Protein AF-A0A8I6SPN2-F1 (afdb_monomer_lite)

Structure (mmCIF, N/CA/C/O backbone):
data_AF-A0A8I6SPN2-F1
#
_entry.id   AF-A0A8I6SPN2-F1
#
loop_
_atom_site.group_PDB
_atom_site.id
_atom_site.type_symbol
_atom_site.label_atom_id
_atom_site.label_alt_id
_atom_site.label_comp_id
_atom_site.label_asym_id
_atom_site.label_entity_id
_atom_site.label_seq_id
_atom_site.pdbx_PDB_ins_code
_atom_site.Cartn_x
_atom_site.Cartn_y
_atom_site.Cartn_z
_atom_site.occupancy
_atom_site.B_iso_or_equiv
_atom_site.auth_seq_id
_atom_site.auth_comp_id
_atom_site.auth_asym_id
_atom_site.auth_atom_id
_atom_site.pdbx_PDB_model_num
ATOM 1 N N . MET A 1 1 ? -5.538 -3.769 17.948 1.00 80.44 1 MET A N 1
ATOM 2 C CA . MET A 1 1 ? -5.822 -4.109 16.538 1.00 80.44 1 MET A CA 1
ATOM 3 C C . MET A 1 1 ? -4.513 -4.413 15.854 1.00 80.44 1 MET A C 1
ATOM 5 O O . MET A 1 1 ? -3.520 -3.777 16.193 1.00 80.44 1 MET A O 1
ATOM 9 N N . THR A 1 2 ? -4.521 -5.369 14.933 1.00 86.75 2 THR A N 1
ATOM 10 C CA . THR A 1 2 ? -3.296 -5.895 14.323 1.00 86.75 2 THR A CA 1
ATOM 11 C C . THR A 1 2 ? -3.245 -5.551 12.840 1.00 86.75 2 THR A C 1
ATOM 13 O O . THR A 1 2 ? -4.268 -5.606 12.152 1.00 86.75 2 THR A O 1
ATOM 16 N N . LEU A 1 3 ? -2.051 -5.205 12.359 1.00 91.19 3 LEU A N 1
ATOM 17 C CA . LEU A 1 3 ? -1.732 -5.168 10.938 1.00 91.19 3 LEU A CA 1
ATOM 18 C C . LEU A 1 3 ? -1.062 -6.493 10.560 1.00 91.19 3 LEU A C 1
ATOM 20 O O . LEU A 1 3 ? 0.011 -6.809 11.068 1.00 91.19 3 LEU A O 1
ATOM 24 N N . TYR A 1 4 ? -1.698 -7.266 9.686 1.00 92.75 4 TYR A N 1
ATOM 25 C CA . TYR A 1 4 ? -1.117 -8.474 9.106 1.00 92.75 4 TYR A CA 1
ATOM 26 C C . TYR A 1 4 ? -0.388 -8.112 7.815 1.00 92.75 4 TYR A C 1
ATOM 28 O O . TYR A 1 4 ? -0.988 -7.508 6.931 1.00 92.75 4 TYR A O 1
ATOM 36 N N . THR A 1 5 ? 0.877 -8.493 7.682 1.00 92.94 5 THR A N 1
ATOM 37 C CA . THR A 1 5 ? 1.676 -8.188 6.488 1.00 92.94 5 THR A CA 1
ATOM 38 C C . THR A 1 5 ? 1.925 -9.454 5.678 1.00 92.94 5 THR A C 1
ATOM 40 O O . THR A 1 5 ? 2.351 -10.464 6.232 1.00 92.94 5 THR A O 1
ATOM 43 N N . PHE A 1 6 ? 1.685 -9.392 4.368 1.00 92.56 6 PHE A N 1
ATOM 44 C CA . PHE A 1 6 ? 1.820 -10.510 3.436 1.00 92.56 6 PHE A CA 1
ATOM 45 C C . PHE A 1 6 ? 2.664 -10.129 2.216 1.00 92.56 6 PHE A C 1
ATOM 47 O O . PHE A 1 6 ? 2.643 -8.984 1.758 1.00 92.56 6 PHE A O 1
ATOM 54 N N . GLY A 1 7 ? 3.345 -11.121 1.645 1.00 87.81 7 GLY A N 1
ATOM 55 C CA . GLY A 1 7 ? 4.044 -11.008 0.366 1.00 87.81 7 GLY A CA 1
ATOM 56 C C . GLY A 1 7 ? 5.527 -10.627 0.453 1.00 87.81 7 GLY A C 1
ATOM 57 O O . GLY A 1 7 ? 6.091 -10.582 1.550 1.00 87.81 7 GLY A O 1
ATOM 58 N N . PRO A 1 8 ? 6.160 -10.348 -0.703 1.00 87.62 8 PRO A N 1
ATOM 59 C CA . PRO A 1 8 ? 5.516 -10.102 -2.000 1.00 87.62 8 PRO A CA 1
ATOM 60 C C . PRO A 1 8 ? 4.969 -11.361 -2.696 1.00 87.62 8 PRO A C 1
ATOM 62 O O . PRO A 1 8 ? 5.601 -12.410 -2.669 1.00 87.62 8 PRO A O 1
ATOM 65 N N . LEU A 1 9 ? 3.774 -11.242 -3.285 1.00 89.50 9 LEU A N 1
ATOM 66 C CA . LEU A 1 9 ? 3.029 -12.312 -3.969 1.00 89.50 9 LEU A CA 1
ATOM 67 C C . LEU A 1 9 ? 2.846 -11.998 -5.459 1.00 89.50 9 LEU A C 1
ATOM 69 O O . LEU A 1 9 ? 2.871 -10.828 -5.847 1.00 89.50 9 LEU A O 1
ATOM 73 N N . ALA A 1 10 ? 2.584 -13.017 -6.280 1.00 83.69 10 ALA A N 1
ATOM 74 C CA . ALA A 1 10 ? 2.072 -12.793 -7.634 1.00 83.69 10 ALA A CA 1
ATOM 75 C C . ALA A 1 10 ? 0.611 -12.300 -7.597 1.00 83.69 10 ALA A C 1
ATOM 77 O O . ALA A 1 10 ? -0.117 -12.525 -6.625 1.00 83.69 10 ALA A O 1
ATOM 78 N N . TYR A 1 11 ? 0.136 -11.665 -8.671 1.00 77.06 11 TYR A N 1
ATOM 79 C CA . TYR A 1 11 ? -1.234 -11.142 -8.742 1.00 77.06 11 TYR A CA 1
ATOM 80 C C . TYR A 1 11 ? -2.309 -12.214 -8.479 1.00 77.06 11 TYR A C 1
ATOM 82 O O . TYR A 1 11 ? -3.193 -12.031 -7.637 1.00 77.06 11 TYR A O 1
ATOM 90 N N . ALA A 1 12 ? -2.209 -13.366 -9.149 1.00 76.56 12 ALA A N 1
ATOM 91 C CA . ALA A 1 12 ? -3.175 -14.455 -8.991 1.00 76.56 12 ALA A CA 1
ATOM 92 C C . ALA A 1 12 ? -3.238 -14.980 -7.542 1.00 76.56 12 ALA A C 1
ATOM 94 O O . ALA A 1 12 ? -4.280 -15.446 -7.075 1.00 76.56 12 ALA A O 1
ATOM 95 N N . GLU A 1 13 ? -2.128 -14.885 -6.810 1.00 85.38 13 GLU A N 1
ATOM 96 C CA . GLU A 1 13 ? -2.047 -15.239 -5.394 1.00 85.38 13 GLU A CA 1
ATOM 97 C C . GLU A 1 13 ? -2.614 -14.135 -4.500 1.00 85.38 13 GLU A C 1
ATOM 99 O O . GLU A 1 13 ? -3.271 -14.441 -3.505 1.00 85.38 13 GLU A O 1
ATOM 104 N N . CYS A 1 14 ? -2.428 -12.864 -4.870 1.00 87.69 14 CYS A N 1
ATOM 105 C CA . CYS A 1 14 ? -3.021 -11.724 -4.178 1.00 87.69 14 CYS A CA 1
ATOM 106 C C . CYS A 1 14 ? -4.549 -11.840 -4.136 1.00 87.69 14 CYS A C 1
ATOM 108 O O . CYS A 1 14 ? -5.134 -11.723 -3.061 1.00 87.69 14 CYS A O 1
ATOM 110 N N . LEU A 1 15 ? -5.198 -12.158 -5.262 1.00 84.50 15 LEU A N 1
ATOM 111 C CA . LEU A 1 15 ? -6.656 -12.306 -5.300 1.00 84.50 15 LEU A CA 1
ATOM 112 C C . LEU A 1 15 ? -7.138 -13.412 -4.348 1.00 84.50 15 LEU A C 1
ATOM 114 O O . LEU A 1 15 ? -8.039 -13.189 -3.537 1.00 84.50 15 LEU A O 1
ATOM 118 N N . LYS A 1 16 ? -6.489 -14.584 -4.384 1.00 87.56 16 LYS A N 1
ATOM 119 C CA . LYS A 1 16 ? -6.784 -15.696 -3.463 1.00 87.56 16 LYS A CA 1
ATOM 120 C C . LYS A 1 16 ? -6.577 -15.286 -2.003 1.00 87.56 16 LYS A C 1
ATOM 122 O O . LYS A 1 16 ? -7.408 -15.605 -1.151 1.00 87.56 16 LYS A O 1
ATOM 127 N N . MET A 1 17 ? -5.496 -14.559 -1.721 1.00 91.31 17 MET A N 1
ATOM 128 C CA . MET A 1 17 ? -5.184 -14.046 -0.390 1.00 91.31 17 MET A CA 1
ATOM 129 C C . MET A 1 17 ? -6.278 -13.098 0.101 1.00 91.31 17 MET A C 1
ATOM 131 O O . MET A 1 17 ? -6.810 -13.303 1.189 1.00 91.31 17 MET A O 1
ATOM 135 N N . VAL A 1 18 ? -6.674 -12.117 -0.713 1.00 90.62 18 VAL A N 1
ATOM 136 C CA . VAL A 1 18 ? -7.748 -11.169 -0.397 1.00 90.62 18 VAL A CA 1
ATOM 137 C C . VAL A 1 18 ? -9.044 -11.903 -0.062 1.00 90.62 18 VAL A C 1
ATOM 139 O O . VAL A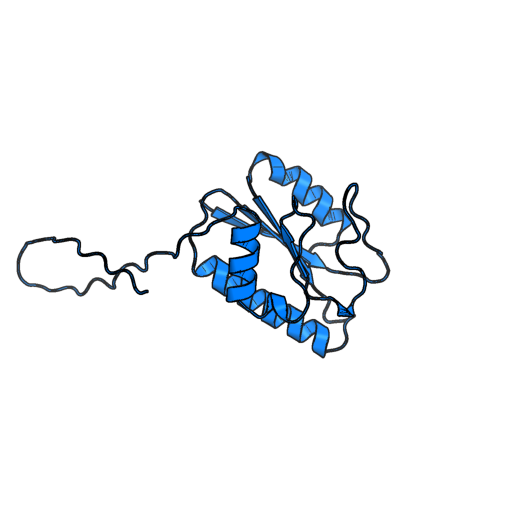 1 18 ? -9.652 -11.618 0.969 1.00 90.62 18 VAL A O 1
ATOM 142 N N . THR A 1 19 ? -9.454 -12.877 -0.879 1.00 88.81 19 THR A N 1
ATOM 143 C CA . THR A 1 19 ? -10.665 -13.671 -0.619 1.00 88.81 19 THR A CA 1
ATOM 144 C C . THR A 1 19 ? -10.571 -14.468 0.683 1.00 88.81 19 THR A C 1
ATOM 146 O O . THR A 1 19 ? -11.560 -14.573 1.406 1.00 88.81 19 THR A O 1
ATOM 149 N N . SER A 1 20 ? -9.393 -15.009 1.001 1.00 91.88 20 SER A N 1
ATOM 150 C CA . SER A 1 20 ? -9.162 -15.779 2.227 1.00 91.88 20 SER A CA 1
ATOM 151 C C . SER A 1 20 ? -9.248 -14.903 3.480 1.00 91.88 20 SER A C 1
ATOM 153 O O . SER A 1 20 ? -9.924 -15.250 4.451 1.00 91.88 20 SER A O 1
ATOM 155 N N . ILE A 1 21 ? -8.613 -13.727 3.452 1.00 92.75 21 ILE A N 1
ATOM 156 C CA . ILE A 1 21 ? -8.499 -12.864 4.633 1.00 92.75 21 ILE A CA 1
ATOM 157 C C . ILE A 1 21 ? -9.677 -11.904 4.811 1.00 92.75 21 ILE A C 1
ATOM 159 O O . ILE A 1 21 ? -9.847 -11.375 5.910 1.00 92.75 21 ILE A O 1
ATOM 163 N N . SER A 1 22 ? -10.508 -11.676 3.787 1.00 88.31 22 SER A N 1
ATOM 164 C CA . SER A 1 22 ? -11.601 -10.685 3.827 1.00 88.31 22 SER A CA 1
ATOM 165 C C . SER A 1 22 ? -12.626 -10.931 4.941 1.00 88.31 22 SER A C 1
ATOM 167 O O . SER A 1 22 ? -13.290 -9.999 5.387 1.00 88.31 22 SER A O 1
ATOM 169 N N . LYS A 1 23 ? -12.730 -12.169 5.441 1.00 87.94 23 LYS A N 1
ATOM 170 C CA . LYS A 1 23 ? -13.578 -12.525 6.591 1.00 87.94 23 LYS A CA 1
ATOM 171 C C . LYS A 1 23 ? -12.993 -12.081 7.939 1.00 87.94 23 LYS A C 1
ATOM 173 O O . LYS A 1 23 ? -13.744 -11.900 8.894 1.00 87.94 23 LYS A O 1
ATOM 178 N N . SER A 1 24 ? -11.676 -11.896 8.015 1.00 89.19 24 SER A N 1
ATOM 179 C CA . SER A 1 24 ? -10.919 -11.687 9.260 1.00 89.19 24 SER A CA 1
ATOM 180 C C . SER A 1 24 ? -10.373 -10.265 9.418 1.00 89.19 24 SER A C 1
ATOM 182 O O . SER A 1 24 ? -10.070 -9.838 10.535 1.00 89.19 24 SER A O 1
ATOM 184 N N . VAL A 1 25 ? -10.256 -9.512 8.321 1.00 93.88 25 VAL A N 1
ATOM 185 C CA . VAL A 1 25 ? -9.792 -8.116 8.326 1.00 93.88 25 VAL A CA 1
ATOM 186 C C . VAL A 1 25 ? -10.866 -7.181 7.786 1.00 93.88 25 VAL A C 1
ATOM 188 O O . VAL A 1 25 ? -11.655 -7.544 6.919 1.00 93.88 25 VAL A O 1
ATOM 191 N N . LYS A 1 26 ? -10.910 -5.953 8.305 1.00 92.19 26 LYS A N 1
ATOM 192 C CA . LYS A 1 26 ? -11.875 -4.935 7.863 1.00 92.19 26 LYS A CA 1
ATOM 193 C C . LYS A 1 26 ? -11.347 -4.097 6.709 1.00 92.19 26 LYS A C 1
ATOM 195 O O . LYS A 1 26 ? -12.145 -3.625 5.905 1.00 92.19 26 LYS A O 1
ATOM 200 N N . LYS A 1 27 ? -10.030 -3.890 6.640 1.00 93.75 27 LYS A N 1
ATOM 201 C CA . LYS A 1 27 ? -9.365 -3.127 5.579 1.00 93.75 27 LYS A CA 1
ATOM 202 C C . LYS A 1 27 ? -8.175 -3.907 5.032 1.00 93.75 27 LYS A C 1
ATOM 204 O O . LYS A 1 27 ? -7.486 -4.601 5.777 1.00 93.75 27 LYS A O 1
ATOM 209 N N . ILE A 1 28 ? -7.954 -3.784 3.728 1.00 94.81 28 ILE A N 1
ATOM 210 C CA . ILE A 1 28 ? -6.838 -4.401 3.013 1.00 94.81 28 ILE A CA 1
ATOM 211 C C . ILE A 1 28 ? -6.140 -3.296 2.230 1.00 94.81 28 ILE A C 1
ATOM 213 O O . ILE A 1 28 ? -6.786 -2.563 1.481 1.00 94.81 28 ILE A O 1
ATOM 217 N N . PHE A 1 29 ? -4.837 -3.187 2.422 1.00 95.19 29 PHE A N 1
ATOM 218 C CA . PHE A 1 29 ? -3.929 -2.303 1.714 1.00 95.19 29 PHE A CA 1
ATOM 219 C C . PHE A 1 29 ? -3.103 -3.140 0.746 1.00 95.19 29 PHE A C 1
ATOM 221 O O . PHE A 1 29 ? -2.636 -4.220 1.110 1.00 95.19 29 PHE A O 1
ATOM 228 N N . ILE A 1 30 ? -2.914 -2.641 -0.466 1.00 94.06 30 ILE A N 1
ATOM 229 C CA . ILE A 1 30 ? -2.117 -3.289 -1.498 1.00 94.06 30 ILE A CA 1
ATOM 230 C C . ILE A 1 30 ? -1.008 -2.347 -1.931 1.00 94.06 30 ILE A C 1
ATOM 232 O O . ILE A 1 30 ? -1.242 -1.163 -2.173 1.00 94.06 30 ILE A O 1
ATOM 236 N N . PHE A 1 31 ? 0.194 -2.902 -2.020 1.00 95.12 31 PHE A N 1
ATOM 237 C CA . PHE A 1 31 ? 1.381 -2.234 -2.518 1.00 95.12 31 PHE A CA 1
ATOM 238 C C . PHE A 1 31 ? 1.949 -3.008 -3.704 1.00 95.12 31 PHE A C 1
ATOM 240 O O . PHE A 1 31 ? 2.467 -4.113 -3.531 1.00 95.12 31 PHE A O 1
ATOM 247 N N . TYR A 1 32 ? 1.858 -2.422 -4.894 1.00 92.19 32 TYR A N 1
ATOM 248 C CA . TYR A 1 32 ? 2.483 -2.952 -6.098 1.00 92.19 32 TYR A CA 1
ATOM 249 C C . TYR A 1 32 ? 3.921 -2.462 -6.185 1.00 92.19 32 TYR A C 1
ATOM 251 O O . TYR A 1 32 ? 4.192 -1.260 -6.118 1.00 92.19 32 TYR A O 1
ATOM 259 N N . THR A 1 33 ? 4.833 -3.410 -6.357 1.00 91.19 33 THR A N 1
ATOM 260 C CA . THR A 1 33 ? 6.275 -3.181 -6.389 1.00 91.19 33 THR A CA 1
ATOM 261 C C . THR A 1 33 ? 6.911 -3.867 -7.588 1.00 91.19 33 THR A C 1
ATOM 263 O O . THR A 1 33 ? 6.422 -4.886 -8.078 1.00 91.19 33 THR A O 1
ATOM 266 N N . ALA A 1 34 ? 8.030 -3.316 -8.045 1.00 85.81 34 ALA A N 1
ATOM 267 C CA . ALA A 1 34 ? 8.811 -3.880 -9.135 1.00 85.81 34 ALA A CA 1
ATOM 268 C C . ALA A 1 34 ? 9.791 -4.945 -8.628 1.00 85.81 34 ALA A C 1
ATOM 270 O O . ALA A 1 34 ? 10.421 -4.742 -7.591 1.00 85.81 34 ALA A O 1
ATOM 271 N N . GLN A 1 35 ? 9.958 -6.045 -9.366 1.00 77.62 35 GLN A N 1
ATOM 272 C CA . GLN A 1 35 ? 10.995 -7.042 -9.081 1.00 77.62 35 GLN A CA 1
ATOM 273 C C . GLN A 1 35 ? 12.388 -6.490 -9.407 1.00 77.62 35 GLN A C 1
ATOM 275 O O . GLN A 1 35 ? 12.584 -5.912 -10.477 1.00 77.62 35 GLN A O 1
ATOM 280 N N . GLU A 1 36 ? 13.369 -6.722 -8.530 1.00 70.81 36 GLU A N 1
ATOM 281 C CA . GLU A 1 36 ? 14.753 -6.242 -8.697 1.00 70.81 36 GLU A CA 1
ATOM 282 C C . GLU A 1 36 ? 15.363 -6.651 -10.044 1.00 70.81 36 GLU A C 1
ATOM 284 O O . GLU A 1 36 ? 15.959 -5.834 -10.736 1.00 70.81 36 GLU A O 1
ATOM 289 N N . GLN A 1 37 ? 15.142 -7.902 -10.455 1.00 63.81 37 GLN A N 1
ATOM 290 C CA . GLN A 1 37 ? 15.720 -8.468 -11.678 1.00 63.81 37 GLN A CA 1
ATOM 291 C C . GLN A 1 37 ? 15.090 -7.926 -12.972 1.00 63.81 37 GLN A C 1
ATOM 293 O O . GLN A 1 37 ? 15.717 -7.999 -14.024 1.00 63.81 37 GLN A O 1
ATOM 298 N N . ASN A 1 38 ? 13.876 -7.372 -12.900 1.00 62.41 38 ASN A N 1
ATOM 299 C CA . ASN A 1 38 ? 13.074 -6.986 -14.067 1.00 62.41 38 ASN A CA 1
ATOM 300 C C . ASN A 1 38 ? 12.821 -5.476 -14.153 1.00 62.41 38 ASN A C 1
ATOM 302 O O . ASN A 1 38 ? 12.028 -5.029 -14.977 1.00 62.41 38 ASN A O 1
ATOM 306 N N . SER A 1 39 ? 13.464 -4.671 -13.305 1.00 61.34 39 SER A N 1
ATOM 307 C CA . SER A 1 39 ? 13.201 -3.236 -13.241 1.00 61.34 39 SER A CA 1
ATOM 308 C C . SER A 1 39 ? 14.442 -2.396 -13.498 1.00 61.34 39 SER A C 1
ATOM 310 O O . SER A 1 39 ? 15.565 -2.734 -13.131 1.00 61.34 39 SER A O 1
ATOM 312 N N . ARG A 1 40 ? 14.235 -1.249 -14.153 1.00 65.44 40 ARG A N 1
ATOM 313 C CA . ARG A 1 40 ? 15.265 -0.209 -14.253 1.00 65.44 40 ARG A CA 1
ATOM 314 C C . ARG A 1 40 ? 15.606 0.235 -12.830 1.00 65.44 40 ARG A C 1
ATOM 316 O O . ARG A 1 40 ? 14.684 0.539 -12.075 1.00 65.44 40 ARG A O 1
ATOM 323 N N . GLY A 1 41 ? 16.892 0.322 -12.484 1.00 67.88 41 GLY A N 1
ATOM 324 C CA . GLY A 1 41 ? 17.349 0.522 -11.098 1.00 67.88 41 GLY A CA 1
ATOM 325 C C . GLY A 1 41 ? 16.637 1.644 -10.323 1.00 67.88 41 GLY A C 1
ATOM 326 O O . GLY A 1 41 ? 16.353 1.485 -9.140 1.00 67.88 41 GLY A O 1
ATOM 327 N N . ASN A 1 42 ? 16.243 2.734 -10.989 1.00 80.44 42 ASN A N 1
ATOM 328 C CA . ASN A 1 42 ? 15.497 3.828 -10.354 1.00 80.44 42 ASN A CA 1
ATOM 329 C C . ASN A 1 42 ? 14.089 3.425 -9.878 1.00 80.44 42 ASN A C 1
ATOM 331 O O . ASN A 1 42 ? 13.659 3.865 -8.818 1.00 80.44 42 ASN A O 1
ATOM 335 N N . ILE A 1 43 ? 13.368 2.587 -10.630 1.00 84.50 43 ILE A N 1
ATOM 336 C CA . ILE A 1 43 ? 12.013 2.148 -10.253 1.00 84.50 43 ILE A CA 1
ATOM 337 C C . ILE A 1 43 ? 12.087 1.219 -9.041 1.00 84.50 43 ILE A C 1
ATOM 339 O O . ILE A 1 43 ? 11.302 1.369 -8.105 1.00 84.50 43 ILE A O 1
ATOM 343 N N . TYR A 1 44 ? 13.049 0.294 -9.034 1.00 86.50 44 TYR A N 1
ATOM 344 C CA . TYR A 1 44 ? 13.265 -0.598 -7.897 1.00 86.50 44 TYR A CA 1
ATOM 345 C C . TYR A 1 44 ? 13.578 0.176 -6.617 1.00 86.50 44 TYR A C 1
ATOM 347 O O . TYR A 1 44 ? 12.937 -0.046 -5.591 1.00 86.50 44 TYR A O 1
ATOM 355 N N . ASN A 1 45 ? 14.516 1.124 -6.694 1.00 89.00 45 ASN A N 1
ATOM 356 C CA . ASN A 1 45 ? 14.897 1.949 -5.551 1.00 89.00 45 ASN A CA 1
ATOM 357 C C . ASN A 1 45 ? 13.704 2.756 -5.027 1.00 89.00 45 ASN A C 1
ATOM 359 O O . ASN A 1 45 ? 13.424 2.712 -3.834 1.00 89.00 45 ASN A O 1
ATOM 363 N N . ASN A 1 46 ? 12.914 3.368 -5.916 1.00 91.62 46 ASN A N 1
ATOM 364 C CA . ASN A 1 46 ? 11.691 4.064 -5.513 1.00 91.62 46 ASN A CA 1
ATOM 365 C C . ASN A 1 46 ? 10.697 3.128 -4.808 1.00 91.62 46 ASN A C 1
ATOM 367 O O . ASN A 1 46 ? 10.083 3.519 -3.818 1.00 91.62 46 ASN A O 1
ATOM 371 N N . CYS A 1 47 ? 10.533 1.890 -5.289 1.00 92.75 47 CYS A N 1
ATOM 372 C CA . CYS A 1 47 ? 9.669 0.907 -4.632 1.00 92.75 47 CYS A CA 1
ATOM 373 C C . CYS A 1 47 ? 10.189 0.517 -3.244 1.00 92.75 47 CYS A C 1
ATOM 375 O O . CYS A 1 47 ? 9.406 0.400 -2.302 1.00 92.75 47 CYS A O 1
ATOM 377 N N . LYS A 1 48 ? 11.503 0.338 -3.103 1.00 92.44 48 LYS A N 1
ATOM 378 C CA . LYS A 1 48 ? 12.149 0.033 -1.826 1.00 92.44 48 LYS A CA 1
ATOM 379 C C . LYS A 1 48 ? 11.977 1.175 -0.818 1.00 92.44 48 LYS A C 1
ATOM 381 O O . LYS A 1 48 ? 11.573 0.923 0.317 1.00 92.44 48 LYS A O 1
ATOM 386 N N . ASP A 1 49 ? 12.212 2.412 -1.242 1.00 94.56 49 ASP A N 1
ATOM 387 C CA . ASP A 1 49 ? 12.118 3.599 -0.386 1.00 94.56 49 ASP A CA 1
ATOM 388 C C . ASP A 1 49 ? 10.667 3.893 0.019 1.00 94.56 49 ASP A C 1
ATOM 390 O O . ASP A 1 49 ? 10.373 4.186 1.182 1.00 94.56 49 ASP A O 1
ATOM 394 N N . ALA A 1 50 ? 9.725 3.734 -0.914 1.00 95.69 50 ALA A N 1
ATOM 395 C CA . ALA A 1 50 ? 8.299 3.830 -0.620 1.00 95.69 50 ALA A CA 1
ATOM 396 C C . ALA A 1 50 ? 7.840 2.752 0.364 1.00 95.69 50 ALA A C 1
ATOM 398 O O . ALA A 1 50 ? 7.075 3.043 1.282 1.00 95.69 50 ALA A O 1
ATOM 399 N N . LEU A 1 51 ? 8.312 1.511 0.207 1.00 95.44 51 LEU A N 1
ATOM 400 C CA . LEU A 1 51 ? 7.992 0.442 1.143 1.00 95.44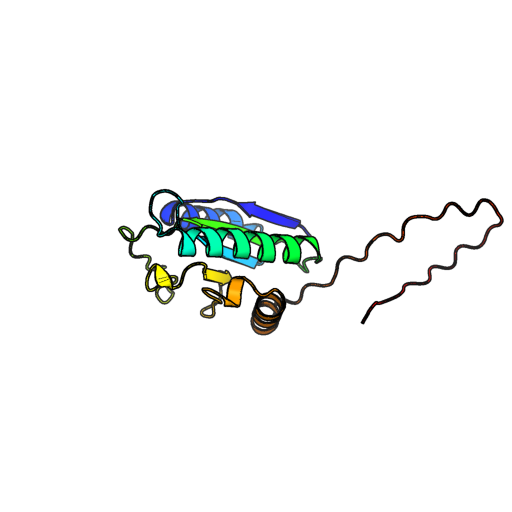 51 LEU A CA 1
ATOM 401 C C . LEU A 1 51 ? 8.475 0.787 2.558 1.00 95.44 51 LEU A C 1
ATOM 403 O O . LEU A 1 51 ? 7.696 0.628 3.496 1.00 95.44 51 LEU A O 1
ATOM 407 N N . SER A 1 52 ? 9.707 1.291 2.699 1.00 94.88 52 SER A N 1
ATOM 408 C CA . SER A 1 52 ? 10.226 1.767 3.991 1.00 94.88 52 SER A CA 1
ATOM 409 C C . SER A 1 52 ? 9.327 2.858 4.568 1.00 94.88 52 SER A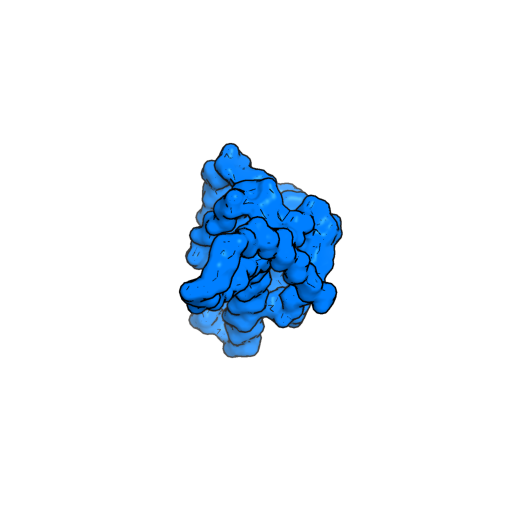 C 1
ATOM 411 O O . SER A 1 52 ? 8.862 2.739 5.694 1.00 94.88 52 SER A O 1
ATOM 413 N N . THR A 1 53 ? 8.980 3.863 3.760 1.00 94.94 53 THR A N 1
ATOM 414 C CA . THR A 1 53 ? 8.118 4.984 4.172 1.00 94.94 53 THR A CA 1
ATOM 415 C C . THR A 1 53 ? 6.747 4.512 4.670 1.00 94.94 53 THR A C 1
ATOM 417 O O . THR A 1 53 ? 6.243 4.990 5.688 1.00 94.94 53 THR A O 1
ATOM 420 N N . ILE A 1 54 ? 6.126 3.560 3.966 1.00 95.25 54 ILE A N 1
ATOM 421 C CA . ILE A 1 54 ? 4.826 2.989 4.343 1.00 95.25 54 ILE A CA 1
ATOM 422 C C . ILE A 1 54 ? 4.944 2.178 5.639 1.00 95.25 54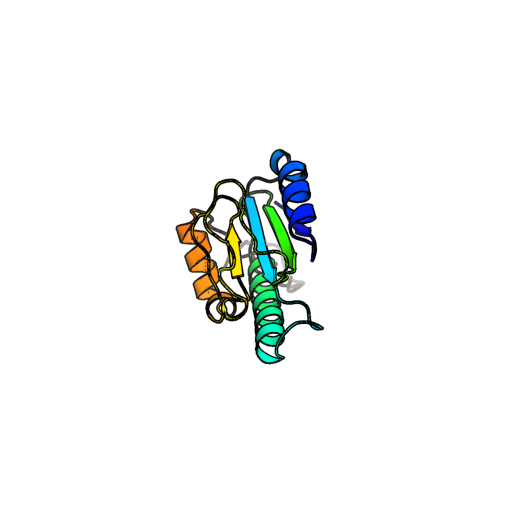 ILE A C 1
ATOM 424 O O . ILE A 1 54 ? 4.059 2.262 6.493 1.00 95.25 54 ILE A O 1
ATOM 428 N N . GLN A 1 55 ? 6.018 1.400 5.795 1.00 94.38 55 GLN A N 1
ATOM 429 C CA . GLN A 1 55 ? 6.266 0.616 7.005 1.00 94.38 55 GLN A CA 1
ATOM 430 C C . GLN A 1 55 ? 6.496 1.522 8.216 1.00 94.38 55 GLN A C 1
ATOM 432 O O . GLN A 1 55 ? 5.804 1.347 9.215 1.00 94.38 55 GLN A O 1
ATOM 437 N N . ASP A 1 56 ? 7.346 2.542 8.093 1.00 93.62 56 ASP A N 1
ATOM 438 C CA . ASP A 1 56 ? 7.603 3.521 9.154 1.00 93.62 56 ASP A CA 1
ATOM 439 C C . ASP A 1 56 ? 6.309 4.229 9.585 1.00 93.62 56 ASP A C 1
ATOM 441 O O . ASP A 1 56 ? 6.030 4.382 10.778 1.00 93.62 56 ASP A O 1
ATOM 445 N N . TYR A 1 57 ? 5.460 4.605 8.620 1.00 93.00 57 TYR A N 1
ATOM 446 C CA . TYR A 1 57 ? 4.144 5.170 8.916 1.00 93.00 57 TYR A CA 1
ATOM 447 C C . TYR A 1 57 ? 3.261 4.184 9.696 1.00 93.00 57 TYR A C 1
ATOM 449 O O . TYR A 1 57 ? 2.695 4.545 10.728 1.00 93.00 57 TYR A O 1
ATOM 457 N N . PHE A 1 58 ? 3.142 2.936 9.234 1.00 92.94 58 PHE A N 1
ATOM 458 C CA . PHE A 1 58 ? 2.330 1.913 9.897 1.00 92.94 58 PHE A CA 1
ATOM 459 C C . PHE A 1 58 ? 2.856 1.522 11.283 1.00 92.94 58 PHE A C 1
ATOM 461 O O . PHE A 1 58 ? 2.062 1.256 12.191 1.00 92.94 58 PHE A O 1
ATOM 468 N N . ASP A 1 59 ? 4.167 1.560 11.484 1.00 90.88 59 ASP A N 1
ATOM 469 C CA . ASP A 1 59 ? 4.792 1.318 12.777 1.00 90.88 59 ASP A CA 1
ATOM 470 C C . ASP A 1 59 ? 4.584 2.483 13.746 1.00 90.88 59 ASP A C 1
ATOM 472 O O . ASP A 1 59 ? 4.450 2.247 14.949 1.00 90.88 59 ASP A O 1
ATOM 476 N N . GLY A 1 60 ? 4.442 3.710 13.246 1.00 89.50 60 GLY A N 1
ATOM 477 C CA . GLY A 1 60 ? 4.134 4.899 14.042 1.00 89.50 60 GLY A CA 1
ATOM 478 C C . GLY A 1 60 ? 2.667 5.038 14.469 1.00 89.50 60 GLY A C 1
ATOM 479 O O . GLY A 1 60 ? 2.353 5.894 15.302 1.00 89.50 60 GLY A O 1
ATOM 480 N N . VAL A 1 61 ? 1.745 4.217 13.946 1.00 90.56 61 VAL A N 1
ATOM 481 C CA . VAL A 1 61 ? 0.299 4.409 14.158 1.00 90.56 61 VAL A CA 1
ATOM 482 C C . VAL A 1 61 ? -0.449 3.187 14.699 1.00 90.56 61 VAL A C 1
ATOM 484 O O . VAL A 1 61 ? -0.113 2.029 14.478 1.00 90.56 61 VAL A O 1
ATOM 487 N N . SER A 1 62 ? -1.508 3.457 15.452 1.00 91.06 62 SER A N 1
ATOM 488 C CA . SER A 1 62 ? -2.498 2.492 15.911 1.00 91.06 62 SER A CA 1
ATOM 489 C C . SER A 1 62 ? -3.666 2.427 14.933 1.00 91.06 62 SER A C 1
ATOM 491 O O . SER A 1 62 ? -4.261 3.451 14.581 1.00 91.06 62 SER A O 1
ATOM 493 N N . PHE A 1 63 ? -4.036 1.206 14.554 1.00 90.81 63 PHE A N 1
ATOM 494 C CA . PHE A 1 63 ? -5.126 0.946 13.619 1.00 90.81 63 PHE A CA 1
ATOM 495 C C . PHE A 1 63 ? -6.486 0.885 14.337 1.00 90.81 63 PHE A C 1
ATOM 497 O O . PHE A 1 63 ? -6.585 0.274 15.406 1.00 90.81 63 PHE A O 1
ATOM 504 N N . PRO A 1 64 ? -7.561 1.450 13.754 1.00 90.81 64 PRO A N 1
ATOM 505 C CA . PRO A 1 64 ? -8.911 1.378 14.320 1.00 90.81 64 PRO A CA 1
ATOM 506 C C . PRO A 1 64 ? -9.555 -0.013 14.187 1.00 90.81 64 PRO A C 1
ATOM 508 O O . PRO A 1 64 ? -10.525 -0.316 14.878 1.00 90.81 64 PRO A O 1
ATOM 511 N N . CYS A 1 65 ? -9.031 -0.877 13.317 1.00 91.50 65 CYS A N 1
ATOM 512 C CA . CYS A 1 65 ? -9.527 -2.231 13.088 1.00 91.50 65 CYS A CA 1
ATOM 513 C C . CYS A 1 65 ? -8.399 -3.161 12.617 1.00 91.50 65 CYS A C 1
ATOM 515 O O . CYS A 1 65 ? -7.300 -2.704 12.302 1.00 91.50 65 CYS A O 1
ATOM 517 N N . ASN A 1 66 ? -8.663 -4.469 12.574 1.00 94.00 66 ASN A N 1
ATOM 518 C CA . ASN A 1 66 ? -7.728 -5.421 11.978 1.00 94.00 66 ASN A CA 1
ATOM 519 C C . ASN A 1 66 ? -7.589 -5.146 10.481 1.00 94.00 66 ASN A C 1
ATOM 521 O O . ASN A 1 66 ? -8.592 -5.074 9.760 1.00 94.00 66 ASN A O 1
ATOM 525 N N . CYS A 1 67 ? -6.345 -5.008 10.037 1.00 95.31 67 CYS A N 1
ATOM 526 C CA . CYS A 1 67 ? -6.001 -4.651 8.670 1.00 95.31 67 CYS A CA 1
ATOM 527 C C . CYS A 1 67 ? -5.018 -5.658 8.083 1.00 95.31 67 CYS A C 1
ATOM 529 O O . CYS A 1 67 ? -4.262 -6.287 8.820 1.00 95.31 67 CYS A O 1
ATOM 531 N N . ALA A 1 68 ? -4.989 -5.769 6.760 1.00 96.44 68 ALA A N 1
ATOM 532 C CA . ALA A 1 68 ? -3.940 -6.481 6.044 1.00 96.44 68 ALA A CA 1
ATOM 533 C C . ALA A 1 68 ? -3.174 -5.534 5.122 1.00 96.44 68 ALA A C 1
ATOM 535 O O . ALA A 1 68 ? -3.779 -4.664 4.504 1.00 96.44 68 ALA A O 1
ATOM 536 N N . PHE A 1 69 ? -1.868 -5.729 5.003 1.00 96.25 69 PHE A N 1
ATOM 537 C CA . PHE A 1 69 ? -1.002 -5.086 4.025 1.00 96.25 69 PHE A CA 1
ATOM 538 C C . PHE A 1 69 ? -0.382 -6.163 3.141 1.00 96.25 69 PHE A C 1
ATOM 540 O O . PHE A 1 69 ? 0.331 -7.036 3.631 1.00 96.25 69 PHE A O 1
ATOM 547 N N . ILE A 1 70 ? -0.683 -6.132 1.847 1.00 95.25 70 ILE A N 1
ATOM 548 C CA . ILE A 1 70 ? -0.244 -7.137 0.880 1.00 95.25 70 ILE A CA 1
ATOM 549 C C . ILE A 1 70 ? 0.710 -6.478 -0.109 1.00 95.25 70 ILE A C 1
ATOM 551 O O . ILE A 1 70 ? 0.348 -5.524 -0.795 1.00 95.25 70 ILE A O 1
ATOM 555 N N . LYS A 1 71 ? 1.924 -7.015 -0.206 1.00 94.81 71 LYS A N 1
ATOM 556 C CA . LYS A 1 71 ? 2.890 -6.655 -1.245 1.00 94.81 71 LYS A CA 1
ATOM 557 C C . LYS A 1 71 ? 2.645 -7.527 -2.474 1.00 94.81 71 LYS A C 1
ATOM 559 O O . LYS A 1 71 ? 2.487 -8.742 -2.342 1.00 94.81 71 LYS A O 1
ATOM 564 N N . VAL A 1 72 ? 2.638 -6.925 -3.656 1.00 91.06 72 VAL A N 1
ATOM 565 C CA . VAL A 1 72 ? 2.361 -7.605 -4.926 1.00 91.06 72 VAL A CA 1
ATOM 566 C C . VAL A 1 72 ? 3.458 -7.268 -5.923 1.00 91.06 72 VAL A C 1
ATOM 568 O O . VAL A 1 72 ? 3.765 -6.095 -6.136 1.00 91.06 72 VAL A O 1
ATOM 571 N N . TRP A 1 73 ? 4.052 -8.292 -6.532 1.00 87.19 73 TRP A N 1
ATOM 572 C CA . TRP A 1 73 ? 4.952 -8.092 -7.659 1.00 87.19 73 TRP A CA 1
ATOM 573 C C . TRP A 1 73 ? 4.153 -7.686 -8.890 1.00 87.19 73 TRP A C 1
ATOM 575 O O . TRP A 1 73 ? 3.203 -8.367 -9.272 1.00 87.19 73 TRP A O 1
ATOM 585 N N . TYR A 1 74 ? 4.563 -6.591 -9.516 1.00 80.81 74 TYR A N 1
ATOM 586 C CA . TYR A 1 74 ? 4.116 -6.241 -10.852 1.00 80.81 74 TYR A CA 1
ATOM 587 C C . TYR A 1 74 ? 4.995 -6.957 -11.890 1.00 80.81 74 TYR A C 1
ATOM 589 O O . TYR A 1 74 ? 6.221 -6.826 -11.845 1.00 80.81 74 TYR A O 1
ATOM 597 N N . ASP A 1 75 ? 4.370 -7.692 -12.811 1.00 73.25 75 ASP A N 1
ATOM 598 C CA . ASP A 1 75 ? 4.999 -8.242 -14.018 1.00 73.25 75 ASP A CA 1
ATOM 599 C C . ASP A 1 75 ? 4.311 -7.612 -15.239 1.00 73.25 75 ASP A C 1
ATOM 601 O O . ASP A 1 75 ? 3.089 -7.653 -15.362 1.00 73.25 75 ASP A O 1
ATOM 605 N N . GLU A 1 76 ? 5.095 -7.011 -16.139 1.00 62.97 76 GLU A N 1
ATOM 606 C CA . GLU A 1 76 ? 4.610 -6.408 -17.390 1.00 62.97 76 GLU A CA 1
ATOM 607 C C . GLU A 1 76 ? 3.876 -7.403 -18.288 1.00 62.97 76 GLU A C 1
ATOM 609 O O . GLU A 1 76 ? 3.000 -7.013 -19.058 1.00 62.97 76 GLU A O 1
ATOM 614 N N . ARG A 1 77 ? 4.234 -8.688 -18.193 1.00 60.06 77 ARG A N 1
ATOM 615 C CA . ARG A 1 77 ? 3.631 -9.766 -18.985 1.00 60.06 77 ARG A CA 1
ATOM 616 C C . ARG A 1 77 ? 2.243 -10.153 -18.483 1.00 60.06 77 ARG A C 1
ATOM 618 O O . ARG A 1 77 ? 1.466 -10.712 -19.250 1.00 60.06 77 ARG A O 1
ATOM 625 N N . ASP A 1 78 ? 1.927 -9.800 -17.241 1.00 56.00 78 ASP A N 1
ATOM 626 C CA . ASP A 1 78 ? 0.652 -10.065 -16.588 1.00 56.00 78 ASP A CA 1
ATOM 627 C C . ASP A 1 78 ? -0.163 -8.768 -16.506 1.00 56.00 78 ASP A C 1
ATOM 629 O O . ASP A 1 78 ? -0.496 -8.352 -15.405 1.00 56.00 78 ASP A O 1
ATOM 633 N N . HIS A 1 79 ? -0.460 -8.084 -17.625 1.00 53.31 79 HIS A N 1
ATOM 634 C CA . HIS A 1 79 ? -1.290 -6.863 -17.609 1.00 53.31 79 HIS A CA 1
ATOM 635 C C . HIS A 1 79 ? -2.498 -7.026 -16.664 1.00 53.31 79 HIS A C 1
ATOM 637 O O . HIS A 1 79 ? -3.380 -7.859 -16.877 1.00 53.31 79 HIS A O 1
ATOM 643 N N . ILE A 1 80 ? -2.478 -6.264 -15.564 1.00 56.34 80 ILE A N 1
ATOM 644 C CA . ILE A 1 80 ? -3.260 -6.579 -14.368 1.00 56.34 80 ILE A CA 1
ATOM 645 C C . ILE A 1 80 ? -4.629 -5.894 -14.434 1.00 56.34 80 ILE A C 1
ATOM 647 O O . ILE A 1 80 ? -4.781 -4.740 -14.025 1.00 56.34 80 ILE A O 1
ATOM 651 N N . GLU A 1 81 ? -5.643 -6.620 -14.899 1.00 50.31 81 GLU A N 1
ATOM 652 C CA . GLU A 1 81 ? -7.048 -6.242 -14.721 1.00 50.31 81 GLU A CA 1
ATOM 653 C C . GLU A 1 81 ? -7.617 -6.917 -13.463 1.00 50.31 81 GLU A C 1
ATOM 655 O O . GLU A 1 81 ? -7.664 -8.148 -13.357 1.00 50.31 81 GLU A O 1
ATOM 660 N N . PHE A 1 82 ? -8.055 -6.115 -12.484 1.00 53.59 82 PHE A N 1
ATOM 661 C CA . PHE A 1 82 ? -8.830 -6.621 -11.351 1.00 53.59 82 PHE A CA 1
ATOM 662 C C . PHE A 1 82 ? -10.280 -6.850 -11.771 1.00 53.59 82 PHE A C 1
ATOM 664 O O . PHE A 1 82 ? -10.881 -5.947 -12.358 1.00 53.59 82 PHE A O 1
ATOM 671 N N . PRO A 1 83 ? -10.898 -7.999 -11.436 1.00 45.59 83 PRO A N 1
ATOM 672 C CA . PRO A 1 83 ? -12.321 -8.184 -11.670 1.00 45.59 83 PRO A CA 1
ATOM 673 C C . PRO A 1 83 ? -13.089 -7.142 -10.838 1.00 45.59 83 PRO A C 1
ATOM 675 O O . PRO A 1 83 ? -13.185 -7.266 -9.618 1.00 45.59 83 PRO A O 1
ATOM 678 N N . ASN A 1 84 ? -13.607 -6.120 -11.532 1.00 46.91 84 ASN A N 1
ATOM 679 C CA . ASN A 1 84 ? -14.379 -4.951 -11.070 1.00 46.91 84 ASN A CA 1
ATOM 680 C C . ASN A 1 84 ? -13.644 -3.629 -10.768 1.00 46.91 84 ASN A C 1
ATOM 682 O O . ASN A 1 84 ? -14.286 -2.721 -10.238 1.00 46.91 84 ASN A O 1
ATOM 686 N N . LEU A 1 85 ? -12.372 -3.440 -11.133 1.00 47.62 85 LEU A N 1
ATOM 687 C CA . LEU A 1 85 ? -11.682 -2.153 -10.941 1.00 47.62 85 LEU A CA 1
ATOM 688 C C . LEU A 1 85 ? -10.764 -1.826 -12.123 1.00 47.62 85 LEU A C 1
ATOM 690 O O . LEU A 1 85 ? -10.132 -2.709 -12.693 1.00 47.62 85 LEU A O 1
ATOM 694 N N . THR A 1 86 ? -10.706 -0.539 -12.477 1.00 56.19 86 THR A N 1
ATOM 695 C CA . THR A 1 86 ? -9.729 0.051 -13.410 1.00 56.19 86 THR A CA 1
ATOM 696 C C . THR A 1 86 ? -8.329 -0.521 -13.196 1.00 56.19 86 THR A C 1
ATOM 698 O O . THR A 1 86 ? -7.961 -0.772 -12.051 1.00 56.19 86 THR A O 1
ATOM 701 N N . VAL A 1 87 ? -7.538 -0.654 -14.264 1.00 66.31 87 VAL A N 1
ATOM 702 C CA . VAL A 1 87 ? -6.141 -1.121 -14.217 1.00 66.31 87 VAL A CA 1
ATOM 703 C C . VAL A 1 87 ? -5.379 -0.473 -13.045 1.00 66.31 87 VAL A C 1
ATOM 705 O O . VAL A 1 87 ? -5.213 0.751 -12.975 1.00 66.31 87 VAL A O 1
ATOM 708 N N . ASP A 1 88 ? -4.932 -1.300 -12.095 1.00 75.75 88 ASP A N 1
ATOM 709 C CA . ASP A 1 88 ? -4.308 -0.818 -10.855 1.00 75.75 88 ASP A CA 1
ATOM 710 C C . ASP A 1 88 ? -2.924 -0.219 -11.122 1.00 75.75 88 ASP A C 1
ATOM 712 O O . ASP A 1 88 ? -2.585 0.829 -10.569 1.00 75.75 88 ASP A O 1
ATOM 716 N N . VAL A 1 89 ? -2.167 -0.814 -12.045 1.00 79.94 89 VAL A N 1
ATOM 717 C CA . VAL A 1 89 ? -0.885 -0.296 -12.535 1.00 79.94 89 VAL A CA 1
ATOM 718 C C . VAL A 1 89 ? -0.950 -0.222 -14.058 1.00 79.94 89 VAL A C 1
ATOM 720 O O . VAL A 1 89 ? -0.866 -1.240 -14.734 1.00 79.94 89 VAL A O 1
ATOM 723 N N . GLU A 1 90 ? -1.133 0.985 -14.598 1.00 76.00 90 GLU A N 1
ATOM 724 C CA . GLU A 1 90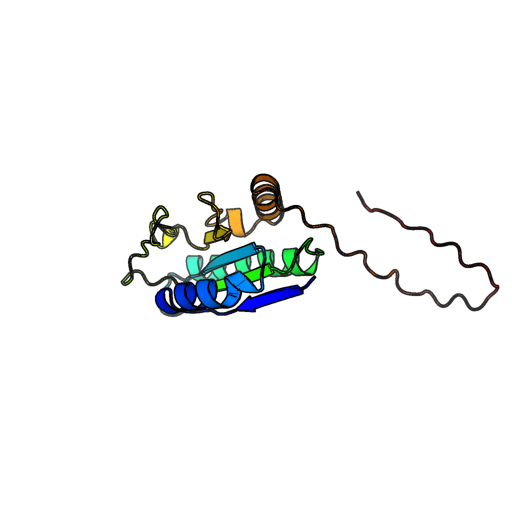 ? -1.287 1.207 -16.048 1.00 76.00 90 GLU A CA 1
ATOM 725 C C . GLU A 1 90 ? -0.019 0.843 -16.825 1.00 76.00 90 GLU A C 1
ATOM 727 O O . GLU A 1 90 ? -0.083 0.347 -17.945 1.00 76.00 90 GLU A O 1
ATOM 732 N N . ASN A 1 91 ? 1.140 1.144 -16.238 1.00 76.56 91 ASN A N 1
ATOM 733 C CA . ASN A 1 91 ? 2.446 0.859 -16.804 1.00 76.56 91 ASN A CA 1
ATOM 734 C C . ASN A 1 91 ? 3.520 0.855 -15.689 1.00 76.56 91 ASN A C 1
ATOM 736 O O . ASN A 1 91 ? 3.302 1.432 -14.618 1.00 76.56 91 ASN A O 1
ATOM 740 N N . PRO A 1 92 ? 4.708 0.280 -15.942 1.00 78.75 92 PRO A N 1
ATOM 741 C CA . PRO A 1 92 ? 5.776 0.124 -14.945 1.00 78.75 92 PRO A CA 1
ATOM 742 C C . PRO A 1 92 ? 6.295 1.440 -14.370 1.00 78.75 92 PRO A C 1
ATOM 744 O O . PRO A 1 92 ? 6.752 1.476 -13.232 1.00 78.75 92 PRO A O 1
ATOM 747 N N . SER A 1 93 ? 6.243 2.531 -15.142 1.00 82.12 93 SER A N 1
ATOM 748 C CA . SER A 1 93 ? 6.762 3.832 -14.701 1.00 82.12 93 SER A CA 1
ATOM 749 C C . SER A 1 93 ? 5.918 4.474 -13.596 1.00 82.12 93 SER A C 1
ATOM 751 O O . SER A 1 93 ? 6.393 5.387 -12.925 1.00 82.12 93 SER A O 1
ATOM 753 N N . ARG A 1 94 ? 4.693 3.976 -13.376 1.00 85.81 94 ARG A N 1
ATOM 754 C CA . ARG A 1 94 ? 3.828 4.379 -12.258 1.00 85.81 94 ARG A CA 1
ATOM 755 C C . ARG A 1 94 ? 4.241 3.745 -10.929 1.00 85.81 94 ARG A C 1
ATOM 757 O O . ARG A 1 94 ? 3.807 4.205 -9.880 1.00 85.81 94 ARG A O 1
ATOM 764 N N . LEU A 1 95 ? 5.050 2.686 -10.942 1.00 89.00 95 LEU A N 1
ATOM 765 C CA . LEU A 1 95 ? 5.485 2.041 -9.707 1.00 89.00 95 LEU A CA 1
ATOM 766 C C . LEU A 1 95 ? 6.373 2.977 -8.868 1.00 89.00 95 LEU A C 1
ATOM 768 O O . LEU A 1 95 ? 7.156 3.753 -9.425 1.00 89.00 95 LEU A O 1
ATOM 772 N N . PRO A 1 96 ? 6.320 2.868 -7.531 1.00 93.25 96 PRO A N 1
ATOM 773 C CA . PRO A 1 96 ? 5.423 2.016 -6.736 1.00 93.25 96 PRO A CA 1
ATOM 774 C C . PRO A 1 96 ? 3.977 2.518 -6.705 1.00 93.25 96 PRO A C 1
ATOM 776 O O . PRO A 1 96 ? 3.757 3.720 -6.755 1.00 93.25 96 PRO A O 1
ATOM 779 N N . VAL A 1 97 ? 3.000 1.624 -6.530 1.00 93.31 97 VAL A N 1
ATOM 780 C CA . VAL A 1 97 ? 1.579 1.997 -6.373 1.00 93.31 97 VAL A CA 1
ATOM 781 C C . VAL A 1 97 ? 1.043 1.482 -5.042 1.00 93.31 97 VAL A C 1
ATOM 783 O O . VAL A 1 97 ? 1.193 0.303 -4.728 1.00 93.31 97 VAL A O 1
ATOM 786 N N . PHE A 1 98 ? 0.375 2.341 -4.275 1.00 95.25 98 PHE A N 1
ATOM 787 C CA . PHE A 1 98 ? -0.292 1.985 -3.025 1.00 95.25 98 PHE A CA 1
ATOM 788 C C . PHE A 1 98 ? -1.782 2.333 -3.077 1.00 95.25 98 PHE A C 1
ATOM 790 O O . PHE A 1 98 ? -2.168 3.430 -3.490 1.00 95.25 98 PHE A O 1
ATOM 797 N N . LYS A 1 99 ? -2.630 1.408 -2.620 1.00 93.69 99 LYS A N 1
ATOM 798 C CA . LYS A 1 99 ? -4.078 1.620 -2.518 1.00 93.69 99 LYS A CA 1
ATOM 799 C C . LYS A 1 99 ? -4.726 0.785 -1.420 1.00 93.69 99 LYS A C 1
ATOM 801 O O . LYS A 1 99 ? -4.185 -0.213 -0.954 1.00 93.69 99 LYS A O 1
ATOM 806 N N . MET A 1 100 ? -5.952 1.141 -1.069 1.00 93.12 100 MET A N 1
ATOM 807 C CA . MET A 1 100 ? -6.893 0.270 -0.380 1.00 93.12 100 MET A CA 1
ATOM 808 C C . MET A 1 100 ? -7.635 -0.606 -1.390 1.00 93.12 100 MET A C 1
ATOM 810 O O . MET A 1 100 ? -8.077 -0.115 -2.424 1.00 93.12 100 MET A O 1
ATOM 814 N N . TRP A 1 101 ? -7.826 -1.888 -1.068 1.00 90.44 101 TRP A N 1
ATOM 815 C CA . TRP A 1 101 ? -8.524 -2.856 -1.926 1.00 90.44 101 TRP A CA 1
ATOM 816 C C . TRP A 1 101 ? -9.889 -2.359 -2.407 1.00 90.44 101 TRP A C 1
ATOM 818 O O . TRP A 1 101 ? -10.229 -2.485 -3.575 1.00 90.44 101 TRP A O 1
ATOM 828 N N . SER A 1 102 ? -10.662 -1.762 -1.499 1.00 87.94 102 SER A N 1
ATOM 829 C CA . SER A 1 102 ? -12.011 -1.271 -1.775 1.00 87.94 102 SER A CA 1
ATOM 830 C C . SER A 1 102 ? -12.052 0.094 -2.472 1.00 87.94 102 SER A C 1
ATOM 832 O O . SER A 1 102 ? -13.132 0.669 -2.564 1.00 87.94 102 SER A O 1
ATOM 834 N N . SER A 1 103 ? -10.905 0.664 -2.853 1.00 88.44 103 SER A N 1
ATOM 835 C CA . SER A 1 103 ? -10.808 2.022 -3.387 1.00 88.44 103 SER A CA 1
ATOM 836 C C . SER A 1 103 ? -10.460 2.038 -4.871 1.00 88.44 103 SER A C 1
ATOM 838 O O . SER A 1 103 ? -9.624 1.263 -5.342 1.00 88.44 103 SER A O 1
ATOM 840 N N . ASN A 1 104 ? -11.050 3.002 -5.579 1.00 86.12 104 ASN A N 1
ATOM 841 C CA . ASN A 1 104 ? -10.669 3.368 -6.945 1.00 86.12 104 ASN A CA 1
ATOM 842 C C . ASN A 1 104 ? -9.507 4.373 -6.955 1.00 86.12 104 ASN A C 1
ATOM 844 O O . ASN A 1 104 ? -8.929 4.639 -8.005 1.00 86.12 104 ASN A O 1
ATOM 848 N N . ARG A 1 105 ? -9.185 4.976 -5.804 1.00 89.50 105 ARG A N 1
ATOM 849 C CA . ARG A 1 105 ? -8.079 5.920 -5.661 1.00 89.50 105 ARG A CA 1
ATOM 850 C C . ARG A 1 105 ? -6.816 5.177 -5.249 1.00 89.50 105 ARG A C 1
ATOM 852 O O . ARG A 1 105 ? -6.854 4.227 -4.463 1.00 89.50 105 ARG A O 1
ATOM 859 N N . LYS A 1 106 ? -5.688 5.674 -5.735 1.00 92.00 106 LYS A N 1
ATOM 860 C CA . LYS A 1 106 ? -4.345 5.168 -5.460 1.00 92.00 106 LYS A CA 1
ATOM 861 C C . LYS A 1 106 ? -3.380 6.341 -5.347 1.00 92.00 106 LYS A C 1
ATOM 863 O O . LYS A 1 106 ? -3.669 7.420 -5.860 1.00 92.00 106 LYS A O 1
ATOM 868 N N . ILE A 1 107 ? -2.260 6.112 -4.679 1.00 94.19 107 ILE A N 1
ATOM 869 C CA . ILE A 1 107 ? -1.070 6.958 -4.778 1.00 94.19 107 ILE A CA 1
ATOM 870 C C . ILE A 1 107 ? 0.001 6.167 -5.519 1.00 94.19 107 ILE A C 1
ATOM 872 O O . ILE A 1 107 ? 0.036 4.936 -5.439 1.00 94.19 107 ILE A O 1
ATOM 876 N N . GLU A 1 108 ? 0.845 6.860 -6.270 1.00 93.19 108 GLU A N 1
ATOM 877 C CA . GLU A 1 108 ? 1.803 6.218 -7.162 1.00 93.19 108 GLU A CA 1
ATOM 878 C C . GLU A 1 108 ? 3.110 7.010 -7.296 1.00 93.19 108 GLU A C 1
ATOM 880 O O . GLU A 1 108 ? 3.173 8.207 -6.994 1.00 93.19 108 GLU A O 1
ATOM 885 N N . GLY A 1 109 ? 4.176 6.332 -7.720 1.00 91.25 109 GLY A N 1
ATOM 886 C CA . GLY A 1 109 ? 5.501 6.912 -7.905 1.00 91.25 109 GLY A CA 1
ATOM 887 C C . GLY A 1 109 ? 6.002 7.650 -6.660 1.00 91.25 109 GLY A C 1
ATOM 888 O O . GLY A 1 109 ? 6.035 7.108 -5.555 1.00 91.25 109 GLY A O 1
ATOM 889 N N . VAL A 1 110 ? 6.376 8.920 -6.851 1.00 90.00 110 VAL A N 1
ATOM 890 C CA . VAL A 1 110 ? 6.932 9.797 -5.805 1.00 90.00 110 VAL A CA 1
ATOM 891 C C . VAL A 1 110 ? 5.971 10.079 -4.652 1.00 90.00 110 VAL A C 1
ATOM 893 O O . VAL A 1 110 ? 6.418 10.409 -3.556 1.00 90.00 110 VAL A O 1
ATOM 896 N N . GLU A 1 111 ? 4.658 9.939 -4.853 1.00 93.06 111 GLU A N 1
ATOM 897 C CA . GLU A 1 111 ? 3.693 10.175 -3.777 1.00 93.06 111 GLU A CA 1
ATOM 898 C C . GLU A 1 111 ? 3.777 9.103 -2.685 1.00 93.06 111 GLU A C 1
ATOM 900 O O . GLU A 1 111 ? 3.564 9.409 -1.511 1.00 93.06 111 GLU A O 1
ATOM 905 N N . CYS A 1 112 ? 4.161 7.875 -3.045 1.00 93.62 112 CYS A N 1
ATOM 906 C CA . CYS A 1 112 ? 4.372 6.782 -2.095 1.00 93.62 112 CYS A CA 1
ATOM 907 C C . CYS A 1 112 ? 5.593 7.004 -1.185 1.00 93.62 112 CYS A C 1
ATOM 909 O O . CYS A 1 112 ? 5.688 6.377 -0.134 1.00 93.62 112 CYS A O 1
ATOM 911 N N . LEU A 1 113 ? 6.513 7.898 -1.567 1.00 92.69 113 LEU A N 1
ATOM 912 C CA . LEU A 1 113 ? 7.696 8.264 -0.781 1.00 92.69 113 LEU A CA 1
ATOM 913 C C . LEU A 1 113 ? 7.395 9.375 0.241 1.00 92.69 113 LEU A C 1
ATOM 915 O O . LEU A 1 113 ? 8.290 9.848 0.938 1.00 92.69 113 LEU A O 1
ATOM 919 N N . ASN A 1 114 ? 6.142 9.826 0.338 1.00 93.62 114 ASN A N 1
ATOM 920 C CA . ASN A 1 114 ? 5.756 10.927 1.207 1.00 93.62 114 ASN A CA 1
ATOM 921 C C . ASN A 1 114 ? 4.691 10.487 2.224 1.00 93.62 114 ASN A C 1
ATOM 923 O O . ASN A 1 114 ? 3.517 10.306 1.895 1.00 93.62 114 ASN A O 1
ATOM 927 N N . ALA A 1 115 ? 5.084 10.398 3.497 1.00 90.31 115 ALA A N 1
ATOM 928 C CA . ALA A 1 115 ? 4.191 10.011 4.591 1.00 90.31 115 ALA A CA 1
ATOM 929 C C . ALA A 1 115 ? 2.971 10.944 4.753 1.00 90.31 115 ALA A C 1
ATOM 931 O O . ALA A 1 115 ? 1.893 10.492 5.139 1.00 90.31 115 ALA A O 1
ATOM 932 N N . VAL A 1 116 ? 3.094 12.235 4.415 1.00 91.25 116 VAL A N 1
ATOM 933 C CA . VAL A 1 116 ? 1.967 13.187 4.452 1.00 91.25 116 VAL A CA 1
ATOM 934 C C . VAL A 1 116 ? 0.949 12.852 3.366 1.00 91.25 116 VAL A C 1
ATOM 936 O O . VAL A 1 116 ? -0.257 12.875 3.624 1.00 91.25 116 VAL A O 1
ATOM 939 N N . LYS A 1 117 ? 1.415 12.491 2.164 1.00 94.69 117 LYS A N 1
ATOM 940 C CA . LYS A 1 117 ? 0.547 12.046 1.063 1.00 94.69 117 LYS A CA 1
ATOM 941 C C . LYS A 1 117 ? -0.150 10.734 1.403 1.00 94.69 117 LYS A C 1
ATOM 943 O O . LYS A 1 117 ? -1.363 10.650 1.230 1.00 94.69 117 LYS A O 1
ATOM 948 N N . LEU A 1 118 ? 0.576 9.772 1.975 1.00 93.44 118 LEU A N 1
ATOM 949 C CA . LEU A 1 118 ? 0.008 8.518 2.475 1.00 93.44 118 LEU A CA 1
ATOM 950 C C . LEU A 1 118 ? -1.084 8.764 3.526 1.00 93.44 118 LEU A C 1
ATOM 952 O O . LEU A 1 118 ? -2.191 8.245 3.403 1.00 93.44 118 LEU A O 1
ATOM 956 N N . ASN A 1 119 ? -0.811 9.602 4.528 1.00 92.06 119 ASN A N 1
ATOM 957 C CA . ASN A 1 119 ? -1.790 9.926 5.563 1.00 92.06 119 ASN A CA 1
ATOM 958 C C . ASN A 1 119 ? -3.027 10.633 4.985 1.00 92.06 119 ASN A C 1
ATOM 960 O O . ASN A 1 119 ? -4.158 10.294 5.325 1.00 92.06 119 ASN A O 1
ATOM 964 N N . THR A 1 120 ? -2.819 11.585 4.072 1.00 94.12 120 THR A N 1
ATOM 965 C CA . THR A 1 120 ? -3.905 12.309 3.393 1.00 94.12 120 THR A CA 1
ATOM 966 C C . THR A 1 120 ? -4.774 11.357 2.575 1.00 94.12 120 THR A C 1
ATOM 968 O O . THR A 1 120 ? -6.000 11.435 2.635 1.00 94.12 120 THR A O 1
ATOM 971 N N . TYR A 1 121 ? -4.152 10.424 1.850 1.00 95.19 121 TYR A N 1
ATOM 972 C CA . TYR A 1 121 ? -4.852 9.369 1.126 1.00 95.19 121 TYR A CA 1
ATOM 973 C C . TYR A 1 121 ? -5.738 8.544 2.067 1.00 95.19 121 TYR A C 1
ATOM 975 O O . TYR A 1 121 ? -6.938 8.436 1.835 1.00 95.19 121 TYR A O 1
ATOM 983 N N . LEU A 1 122 ? -5.185 8.036 3.171 1.00 93.81 122 LEU A N 1
ATOM 984 C CA . LEU A 1 122 ? -5.936 7.216 4.126 1.00 93.81 122 LEU A CA 1
ATOM 985 C C . LEU A 1 122 ? -7.116 7.977 4.751 1.00 93.81 122 LEU A C 1
ATOM 987 O O . LEU A 1 122 ? -8.214 7.430 4.838 1.00 93.81 122 LEU A O 1
ATOM 991 N N . ILE A 1 123 ? -6.933 9.253 5.108 1.00 92.75 123 ILE A N 1
ATOM 992 C CA . ILE A 1 123 ? -8.017 10.115 5.607 1.00 92.75 123 ILE A CA 1
ATOM 993 C C . ILE A 1 123 ? -9.129 10.257 4.560 1.00 92.75 123 ILE A C 1
ATOM 995 O O . ILE A 1 123 ? -10.306 10.118 4.900 1.00 92.75 123 ILE A O 1
ATOM 999 N N . ASN A 1 124 ? -8.768 10.485 3.295 1.00 93.75 124 ASN A N 1
ATOM 1000 C CA . ASN A 1 124 ? -9.723 10.616 2.192 1.00 93.75 124 ASN A CA 1
ATOM 1001 C C . ASN A 1 124 ? -10.496 9.319 1.912 1.00 93.75 124 ASN A C 1
ATOM 1003 O O . ASN A 1 124 ? -11.634 9.379 1.452 1.00 93.75 124 ASN A O 1
ATOM 1007 N N . GLU A 1 125 ? -9.909 8.164 2.227 1.00 92.56 125 GLU A N 1
ATOM 1008 C CA . GLU A 1 125 ? -10.560 6.849 2.178 1.00 92.56 125 GLU A CA 1
ATOM 1009 C C . GLU A 1 125 ? -11.360 6.515 3.454 1.00 92.56 125 GLU A C 1
ATOM 1011 O O . GLU A 1 125 ? -11.816 5.381 3.653 1.00 92.56 125 GLU A O 1
ATOM 1016 N N . GLY A 1 126 ? -11.528 7.493 4.350 1.00 91.56 126 GLY A N 1
ATOM 1017 C CA . GLY A 1 126 ? -12.250 7.334 5.610 1.00 91.56 126 GLY A CA 1
ATOM 1018 C C . GLY A 1 126 ? -11.522 6.437 6.613 1.00 91.56 126 GLY A C 1
ATOM 1019 O O . GLY A 1 126 ? -12.157 5.836 7.481 1.00 91.56 126 GLY A O 1
ATOM 1020 N N . PHE A 1 127 ? -10.200 6.305 6.492 1.00 92.38 127 PHE A N 1
ATOM 1021 C CA . PHE A 1 127 ? -9.366 5.487 7.361 1.00 92.38 127 PHE A CA 1
ATOM 1022 C C . PHE A 1 127 ? -8.415 6.354 8.189 1.00 92.38 127 PHE A C 1
ATOM 1024 O O . PHE A 1 127 ? -7.319 6.706 7.763 1.00 92.38 127 PHE A O 1
ATOM 1031 N N . GLN A 1 128 ? -8.842 6.698 9.403 1.00 90.06 128 GLN A N 1
ATOM 1032 C CA . GLN A 1 128 ? -8.053 7.525 10.313 1.00 90.06 128 GLN A CA 1
ATOM 1033 C C . GLN A 1 128 ? -7.289 6.659 11.316 1.00 90.06 128 GLN A C 1
ATOM 1035 O O . GLN A 1 128 ? -7.875 6.029 12.202 1.00 90.06 128 GLN A O 1
ATOM 1040 N N . CYS A 1 129 ? -5.966 6.652 11.185 1.00 87.44 129 CYS A N 1
ATOM 1041 C CA . CYS A 1 129 ? -5.066 6.071 12.171 1.00 87.44 129 CYS A CA 1
ATOM 1042 C C . CYS A 1 129 ? -4.784 7.075 13.295 1.00 87.44 129 CYS A C 1
ATOM 1044 O O . CYS A 1 129 ? -4.746 8.284 13.069 1.00 87.44 129 CYS A O 1
ATOM 1046 N N . LYS A 1 130 ? -4.552 6.580 14.513 1.00 88.62 130 LYS A N 1
ATOM 1047 C CA . LYS A 1 130 ? -4.085 7.417 15.630 1.00 88.62 130 LYS A CA 1
ATOM 1048 C C . LYS A 1 130 ? -2.585 7.212 15.816 1.00 88.62 130 LYS A C 1
ATOM 1050 O O . LYS A 1 130 ? -2.155 6.071 15.696 1.00 88.62 130 LYS A O 1
ATOM 1055 N N . PRO A 1 131 ? -1.786 8.229 16.160 1.00 87.56 131 PRO A N 1
ATOM 1056 C CA . PRO A 1 131 ? -0.393 8.006 16.544 1.00 87.56 131 PRO A CA 1
ATOM 1057 C C . PRO A 1 131 ? -0.308 6.985 17.687 1.00 87.56 131 PRO A C 1
ATOM 1059 O O . PRO A 1 131 ? -1.138 7.016 18.604 1.00 87.56 131 PRO A O 1
ATOM 1062 N N . LYS A 1 132 ? 0.664 6.066 17.650 1.00 87.12 132 LYS A N 1
ATOM 1063 C CA . LYS A 1 132 ? 0.973 5.258 18.838 1.00 87.12 132 LYS A CA 1
ATOM 1064 C C . LYS A 1 132 ? 1.478 6.215 19.915 1.00 87.12 132 LYS A C 1
ATOM 1066 O O . LYS A 1 132 ? 2.380 7.009 19.668 1.00 87.12 132 LYS A O 1
ATOM 1071 N N . GLN A 1 133 ? 0.888 6.165 21.106 1.00 70.94 133 GLN A N 1
ATOM 1072 C CA . GLN A 1 133 ? 1.495 6.826 22.255 1.00 70.94 133 GLN A CA 1
ATOM 1073 C C . GLN A 1 133 ? 2.770 6.054 22.596 1.00 70.94 133 GLN A C 1
ATOM 1075 O O . GLN A 1 133 ? 2.695 4.867 22.916 1.00 70.94 133 GLN A O 1
ATOM 1080 N N . GLU A 1 134 ? 3.933 6.698 22.506 1.00 58.50 134 GLU A N 1
ATOM 1081 C CA . GLU A 1 134 ? 5.146 6.125 23.083 1.00 58.50 134 GLU A CA 1
ATOM 1082 C C . GLU A 1 134 ? 4.932 5.971 24.594 1.00 58.50 134 GLU A C 1
ATOM 1084 O O . GLU A 1 134 ? 4.476 6.921 25.246 1.00 58.50 134 GLU A O 1
ATOM 1089 N N . PRO A 1 135 ? 5.255 4.811 25.190 1.00 48.50 135 PRO A N 1
ATOM 1090 C CA . PRO A 1 135 ? 5.400 4.759 26.629 1.00 48.50 135 PRO A CA 1
ATOM 1091 C C . PRO A 1 135 ? 6.520 5.735 26.989 1.00 48.50 135 PRO A C 1
ATOM 1093 O O . PRO A 1 135 ? 7.672 5.531 26.606 1.00 48.50 135 PRO A O 1
ATOM 1096 N N . LEU A 1 136 ? 6.179 6.816 27.701 1.00 51.38 136 LEU A N 1
ATOM 1097 C CA . LEU A 1 136 ? 7.178 7.681 28.320 1.00 51.38 136 LEU A CA 1
ATOM 1098 C C . LEU A 1 136 ? 8.129 6.760 29.077 1.00 51.38 136 LEU A C 1
ATOM 1100 O O . LEU A 1 136 ? 7.685 6.023 29.962 1.00 51.38 136 LEU A O 1
ATOM 1104 N N . ALA A 1 137 ? 9.407 6.764 28.690 1.00 49.19 137 ALA A N 1
ATOM 1105 C CA . ALA A 1 137 ? 10.440 6.033 29.400 1.00 49.19 137 ALA A CA 1
ATOM 1106 C C . ALA A 1 137 ? 10.239 6.296 30.895 1.00 49.19 137 ALA A C 1
ATOM 1108 O O . ALA A 1 137 ? 10.293 7.451 31.329 1.00 49.19 137 ALA A O 1
ATOM 1109 N N . MET A 1 138 ? 9.921 5.246 31.660 1.00 45.16 138 MET A N 1
ATOM 1110 C CA . MET A 1 138 ? 9.768 5.353 33.104 1.00 45.16 138 MET A CA 1
ATOM 1111 C C . MET A 1 138 ? 11.099 5.861 33.655 1.00 45.16 138 MET A C 1
ATOM 1113 O O . MET A 1 138 ? 12.031 5.086 33.870 1.00 45.16 138 MET A O 1
ATOM 1117 N N . LYS A 1 139 ? 11.208 7.169 33.898 1.00 44.88 139 LYS A N 1
ATOM 1118 C CA . LYS A 1 139 ? 12.212 7.675 34.823 1.00 44.88 139 LYS A CA 1
ATOM 1119 C C . LYS A 1 139 ? 11.831 7.082 36.172 1.00 44.88 139 LYS A C 1
ATOM 1121 O O . LYS A 1 139 ? 10.818 7.458 36.754 1.00 44.88 139 LYS A O 1
ATOM 1126 N N . ARG A 1 140 ? 12.607 6.095 36.627 1.00 39.41 140 ARG A N 1
ATOM 1127 C CA . ARG A 1 140 ? 12.575 5.623 38.012 1.00 39.41 140 ARG A CA 1
ATOM 1128 C C . ARG A 1 140 ? 12.997 6.791 38.898 1.00 39.41 140 ARG A C 1
ATOM 1130 O O . ARG A 1 140 ? 14.177 6.943 39.192 1.00 39.41 140 ARG A O 1
ATOM 1137 N N . ASP A 1 141 ? 12.043 7.625 39.288 1.00 41.84 141 ASP A N 1
ATOM 1138 C CA . ASP A 1 141 ? 12.263 8.591 40.352 1.00 41.84 141 ASP A CA 1
ATOM 1139 C C . ASP A 1 141 ? 12.022 7.876 41.681 1.00 41.84 141 ASP A C 1
ATOM 1141 O O . ASP A 1 141 ? 10.903 7.513 42.043 1.00 41.84 141 ASP A O 1
ATOM 1145 N N . ASN A 1 142 ? 13.114 7.588 42.383 1.00 42.56 142 ASN A N 1
ATOM 1146 C CA . ASN A 1 142 ? 13.129 6.747 43.579 1.00 42.56 142 ASN A CA 1
ATOM 1147 C C . ASN A 1 142 ? 12.655 7.491 44.843 1.00 42.56 142 ASN A C 1
ATOM 1149 O O . ASN A 1 142 ? 13.062 7.154 45.954 1.00 42.56 142 ASN A O 1
ATOM 1153 N N . ARG A 1 143 ? 11.825 8.533 44.709 1.00 46.44 143 ARG A N 1
ATOM 1154 C CA . ARG A 1 143 ? 11.342 9.319 45.848 1.00 46.44 143 ARG A CA 1
ATOM 1155 C C . ARG A 1 143 ? 9.870 9.695 45.693 1.00 46.44 143 ARG A C 1
ATOM 1157 O O . ARG A 1 143 ? 9.508 10.544 44.897 1.00 46.44 143 ARG A O 1
ATOM 1164 N N . ASN A 1 144 ? 9.073 9.096 46.574 1.00 40.94 144 ASN A N 1
ATOM 1165 C CA . ASN A 1 144 ? 7.735 9.500 47.003 1.00 40.94 144 ASN A CA 1
ATOM 1166 C C . ASN A 1 144 ? 6.560 9.436 46.006 1.00 40.94 144 ASN A C 1
ATOM 1168 O O . ASN A 1 144 ? 6.348 10.278 45.145 1.00 40.94 144 ASN A O 1
ATOM 1172 N N . LYS A 1 145 ? 5.709 8.444 46.297 1.00 47.91 145 LYS A N 1
ATOM 1173 C CA . LYS A 1 145 ? 4.260 8.324 46.081 1.00 47.91 145 LYS A CA 1
ATOM 1174 C C . LYS A 1 145 ? 3.521 9.623 45.693 1.00 47.91 145 LYS A C 1
ATOM 1176 O O . LYS A 1 145 ? 3.058 10.351 46.567 1.00 47.91 145 LYS A O 1
ATOM 1181 N N . ARG A 1 146 ? 3.252 9.799 44.398 1.00 37.22 146 ARG A N 1
ATOM 1182 C CA . ARG A 1 146 ? 1.934 10.183 43.849 1.00 37.22 146 ARG A CA 1
ATOM 1183 C C . ARG A 1 146 ? 1.970 10.012 42.332 1.00 37.22 146 ARG A C 1
ATOM 1185 O O . ARG A 1 146 ? 2.746 10.664 41.646 1.00 37.22 146 ARG A O 1
ATOM 1192 N N . PHE A 1 147 ? 1.161 9.087 41.829 1.00 43.06 147 PHE A N 1
ATOM 1193 C CA . PHE A 1 147 ? 1.008 8.847 40.400 1.00 43.06 147 PHE A CA 1
ATOM 1194 C C . PHE A 1 147 ? 0.022 9.870 39.841 1.00 43.06 147 PHE A C 1
ATOM 1196 O O . PHE A 1 147 ? -1.184 9.700 39.991 1.00 43.06 147 PHE A O 1
ATOM 1203 N N . GLU A 1 148 ? 0.524 10.922 39.203 1.00 36.28 148 GLU A N 1
ATOM 1204 C CA . GLU A 1 148 ? -0.295 11.771 38.340 1.00 36.28 148 GLU A CA 1
ATOM 1205 C C . GLU A 1 148 ? 0.092 11.511 36.884 1.00 36.28 148 GLU A C 1
ATOM 1207 O O . GLU A 1 148 ? 1.207 11.772 36.436 1.00 36.28 148 GLU A O 1
ATOM 1212 N N . SER A 1 149 ? -0.849 10.909 36.159 1.00 39.44 149 SER A N 1
ATOM 1213 C CA . SER A 1 149 ? -0.752 10.624 34.732 1.00 39.44 149 SER A CA 1
ATOM 1214 C C . SER A 1 149 ? -0.935 11.922 33.945 1.00 39.44 149 SER A C 1
ATOM 1216 O O . SER A 1 149 ? -2.064 12.342 33.698 1.00 39.44 149 SER A O 1
ATOM 1218 N N . VAL A 1 150 ? 0.165 12.544 33.522 1.00 42.94 150 VAL A N 1
ATOM 1219 C CA . VAL A 1 150 ? 0.131 13.701 32.618 1.00 42.94 150 VAL A CA 1
ATOM 1220 C C . VAL A 1 150 ? 0.484 13.239 31.205 1.00 42.94 150 VAL A C 1
ATOM 1222 O O . VAL A 1 150 ? 1.642 12.965 30.894 1.00 42.94 150 VAL A O 1
ATOM 1225 N N . TYR A 1 151 ? -0.523 13.143 30.336 1.00 43.53 151 TYR A N 1
ATOM 1226 C CA . TYR A 1 151 ? -0.323 12.911 28.905 1.00 43.53 151 TYR A CA 1
ATOM 1227 C C . TYR A 1 151 ? 0.119 14.212 28.229 1.00 43.53 151 TYR A C 1
ATOM 1229 O O . TYR A 1 151 ? -0.476 15.265 28.456 1.00 43.53 151 TYR A O 1
ATOM 1237 N N . LYS A 1 152 ? 1.132 14.147 27.359 1.00 34.38 152 LYS A N 1
ATOM 1238 C CA . LYS A 1 152 ? 1.552 15.277 26.521 1.00 34.38 152 LYS A CA 1
ATOM 1239 C C . LYS A 1 152 ? 1.367 14.904 25.050 1.00 34.38 152 LYS A C 1
ATOM 1241 O O . LYS A 1 152 ? 2.088 14.052 24.539 1.00 34.38 152 LYS A O 1
ATOM 1246 N N . CYS A 1 153 ? 0.406 15.533 24.373 1.00 29.66 153 CYS A N 1
ATOM 1247 C CA . CYS A 1 153 ? 0.347 15.527 22.910 1.00 29.66 153 CYS A CA 1
ATOM 1248 C C . CYS A 1 153 ? 1.468 16.426 22.373 1.00 29.66 153 CYS A C 1
ATOM 1250 O O . CYS A 1 153 ? 1.577 17.578 22.796 1.00 29.66 153 CYS A O 1
ATOM 1252 N N . LYS A 1 154 ? 2.291 15.923 21.448 1.00 37.91 154 LYS A N 1
ATOM 1253 C CA . LYS A 1 154 ? 3.070 16.788 20.554 1.00 37.91 154 LYS A CA 1
ATOM 1254 C C . LYS A 1 154 ? 2.195 17.088 19.334 1.00 37.91 154 LYS A C 1
ATOM 1256 O O . LYS A 1 154 ? 1.700 16.149 18.714 1.00 37.91 154 LYS A O 1
ATOM 1261 N N . LEU A 1 155 ? 1.953 18.379 19.102 1.00 36.00 155 LEU A N 1
ATOM 1262 C CA . LEU A 1 155 ? 1.398 18.930 17.862 1.00 36.00 155 LEU A CA 1
ATOM 1263 C C . LEU A 1 155 ? 2.446 18.858 16.750 1.00 36.00 155 LEU A C 1
ATOM 1265 O O . LEU A 1 155 ? 3.645 18.990 17.093 1.00 36.00 155 LEU A O 1
#

Organism: Cimex lectularius (NCBI:txid79782)

Secondary structure (DSSP, 8-state):
--EEEEEEE-HHHHHHHHHHHTTT-SEEEEEEEE-GGGS-HHHHHHHHHHHHHHHHHHHHEE-SS-EEEEEEEE-TTS---BTTBS-S-SSGGG-SEEEETT-S-EEEGGGGG-HHHHHHHHHHTT--PEEPPP--------S------------

pLDDT: mean 79.38, std 18.91, range [29.66, 96.44]

Foldseek 3Di:
DDEAEEDQDEPVVVVVVCVVCVVPWPWEKEKEAEDPVGDDNVLNVQSVLLVVLVVVLVVQWDFPIYYYYYYYYDDPVCQDDDPPADRQDPDSQFPGWMDIPPDNDIHTGCLSNDNVSVQVRCVVVVTHIHGPDDPPPPPPPVDDDDDDDDDDDDD

Radius of gyration: 18.77 Å; chains: 1; bounding box: 32×35×66 Å

Sequenc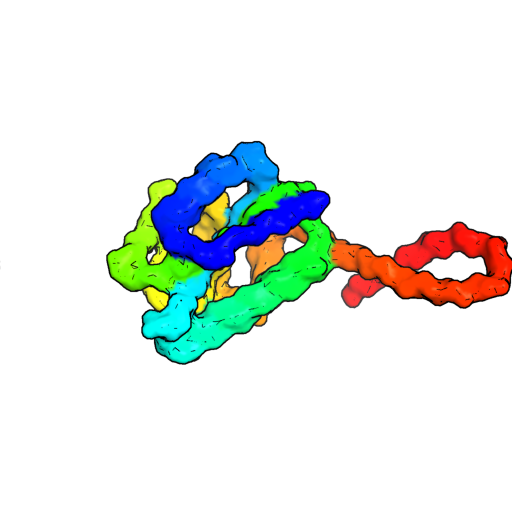e (155 aa):
MTLYTFGPLAYAECLKMVTSISKSVKKIFIFYTAQEQNSRGNIYNNCKDALSTIQDYFDGVSFPCNCAFIKVWYDERDHIEFPNLTVDVENPSRLPVFKMWSSNRKIEGVECLNAVKLNTYLINEGFQCKPKQEPLAMKRDNRNKRFESVYKCKL